Protein AF-A0A2M7KGI1-F1 (afdb_monomer_lite)

Secondary structure (DSSP, 8-state):
----THHHHHHHHHHHHHHHHHHHHHHHHHHHHHHHHHHHHHTTHHHHHHHHTHHHHHHHT--GGGHHHHHHHHHH-HHHHHHHHHHHTTTTTTTTHHHHHHHHHHHHHHHHHHTTTT-PPS----PPP--

pLDDT: mean 71.95, std 11.08, range [38.56, 90.94]

Structure (mmCIF, N/CA/C/O backbone):
data_AF-A0A2M7KGI1-F1
#
_entry.id   AF-A0A2M7KGI1-F1
#
loop_
_atom_site.group_PDB
_atom_site.id
_atom_site.type_symbol
_atom_site.label_atom_id
_atom_site.label_alt_id
_atom_site.label_comp_id
_atom_site.label_asym_id
_atom_site.label_entity_id
_atom_site.label_seq_id
_atom_site.pdbx_PDB_ins_code
_atom_site.Cartn_x
_atom_site.Cartn_y
_atom_site.Cartn_z
_atom_site.occupancy
_atom_site.B_iso_or_equiv
_atom_site.auth_seq_id
_atom_site.auth_comp_id
_atom_site.auth_asym_id
_atom_site.auth_atom_id
_atom_site.pdbx_PDB_model_num
ATOM 1 N N . MET A 1 1 ? 41.626 -23.764 -24.122 1.00 51.03 1 MET A N 1
ATOM 2 C CA . MET A 1 1 ? 40.205 -23.399 -24.315 1.00 51.03 1 MET A CA 1
ATOM 3 C C . MET A 1 1 ? 40.106 -21.880 -24.395 1.00 51.03 1 MET A C 1
ATOM 5 O O . MET A 1 1 ? 40.007 -21.223 -23.370 1.00 51.03 1 MET A O 1
ATOM 9 N N . THR A 1 2 ? 40.248 -21.308 -25.590 1.00 57.44 2 THR A N 1
ATOM 10 C CA . THR A 1 2 ? 40.191 -19.856 -25.827 1.00 57.44 2 THR A CA 1
ATOM 11 C C . THR A 1 2 ? 38.792 -19.496 -26.317 1.00 57.44 2 THR A C 1
ATOM 13 O O . THR A 1 2 ? 38.380 -19.898 -27.401 1.00 57.44 2 THR A O 1
ATOM 16 N N . ILE A 1 3 ? 38.024 -18.793 -25.487 1.00 60.06 3 ILE A N 1
ATOM 17 C CA . ILE A 1 3 ? 36.665 -18.357 -25.826 1.00 60.06 3 ILE A CA 1
ATOM 18 C C . ILE A 1 3 ? 36.783 -17.217 -26.855 1.00 60.06 3 ILE A C 1
ATOM 20 O O . ILE A 1 3 ? 37.384 -16.188 -26.542 1.00 60.06 3 ILE A O 1
ATOM 24 N N . PRO A 1 4 ? 36.256 -17.358 -28.085 1.00 59.88 4 PRO A N 1
ATOM 25 C CA . PRO A 1 4 ? 36.359 -16.310 -29.094 1.00 59.88 4 PRO A CA 1
ATOM 26 C C . PRO A 1 4 ? 35.443 -15.129 -28.733 1.00 59.88 4 PRO A C 1
ATOM 28 O O . PRO A 1 4 ? 34.226 -15.273 -28.651 1.00 59.88 4 PRO A O 1
ATOM 31 N N . ALA A 1 5 ? 36.015 -13.929 -28.587 1.00 62.16 5 ALA A N 1
ATOM 32 C CA . ALA A 1 5 ? 35.338 -12.689 -28.170 1.00 62.16 5 ALA A CA 1
ATOM 33 C C . ALA A 1 5 ? 34.173 -12.216 -29.078 1.00 62.16 5 ALA A C 1
ATOM 35 O O . ALA A 1 5 ? 33.478 -11.250 -28.761 1.00 62.16 5 ALA A O 1
ATOM 36 N N . ARG A 1 6 ? 33.929 -12.890 -30.210 1.00 59.50 6 ARG A N 1
ATOM 37 C CA . ARG A 1 6 ? 32.883 -12.541 -31.184 1.00 59.50 6 ARG A CA 1
ATOM 38 C C . ARG A 1 6 ? 31.476 -12.979 -30.747 1.00 59.50 6 ARG A C 1
ATOM 40 O O . ARG A 1 6 ? 30.509 -12.337 -31.150 1.00 59.50 6 ARG A O 1
ATOM 47 N N . SER A 1 7 ? 31.345 -14.008 -29.901 1.00 58.62 7 SER A N 1
ATOM 48 C CA . SER A 1 7 ? 30.040 -14.503 -29.416 1.00 58.62 7 SER A CA 1
ATOM 49 C C . SER A 1 7 ? 29.419 -13.630 -28.313 1.00 58.62 7 SER A C 1
ATOM 51 O O . SER A 1 7 ? 28.197 -13.543 -28.214 1.00 58.62 7 SER A O 1
ATOM 53 N N . LEU A 1 8 ? 30.240 -12.906 -27.543 1.00 63.50 8 LEU A N 1
ATOM 54 C CA . LEU A 1 8 ? 29.801 -12.020 -26.453 1.00 63.50 8 LEU A CA 1
ATOM 55 C C . LEU A 1 8 ? 28.932 -10.852 -26.935 1.00 63.50 8 LEU A C 1
ATOM 57 O O . LEU A 1 8 ? 27.960 -10.485 -26.280 1.00 63.50 8 LEU A O 1
ATOM 61 N N . ARG A 1 9 ? 29.250 -10.276 -28.099 1.00 62.38 9 ARG A N 1
ATOM 62 C CA . ARG A 1 9 ? 28.503 -9.129 -28.640 1.00 62.38 9 ARG A CA 1
ATOM 63 C C . ARG A 1 9 ? 27.105 -9.511 -29.129 1.00 62.38 9 ARG A C 1
ATOM 65 O O . ARG A 1 9 ? 26.173 -8.736 -28.964 1.00 62.38 9 ARG A O 1
ATOM 72 N N . ILE A 1 10 ? 26.956 -10.709 -29.691 1.00 65.56 10 ILE A N 1
ATOM 73 C CA . ILE A 1 10 ? 25.667 -11.223 -30.181 1.00 65.56 10 ILE A CA 1
ATOM 74 C C . ILE A 1 10 ? 24.800 -11.677 -28.994 1.00 65.56 10 ILE A C 1
ATOM 76 O O . ILE A 1 10 ? 23.597 -11.411 -28.971 1.00 65.56 10 ILE A O 1
ATOM 80 N N . GLY A 1 11 ? 25.425 -12.265 -27.966 1.00 69.75 11 GLY A N 1
ATOM 81 C CA . GLY A 1 11 ? 24.780 -12.573 -26.687 1.00 69.75 11 GLY A CA 1
ATOM 82 C C . GLY A 1 11 ? 24.255 -11.323 -25.974 1.00 69.75 11 GLY A C 1
ATOM 83 O O . GLY A 1 11 ? 23.098 -11.278 -25.584 1.00 69.75 11 GLY A O 1
ATOM 84 N N . ALA A 1 12 ? 25.050 -10.255 -25.878 1.00 73.81 12 ALA A N 1
ATOM 85 C CA . ALA A 1 12 ? 24.606 -9.029 -25.211 1.00 73.81 12 ALA A CA 1
ATOM 86 C C . ALA A 1 12 ? 23.386 -8.388 -25.902 1.00 73.81 12 ALA A C 1
ATOM 88 O O . ALA A 1 12 ? 22.436 -7.984 -25.238 1.00 73.81 12 ALA A O 1
ATOM 89 N N . VAL A 1 13 ? 23.375 -8.333 -27.239 1.00 74.00 13 VAL A N 1
ATOM 90 C CA . VAL A 1 13 ? 22.261 -7.740 -28.003 1.00 74.00 13 VAL A CA 1
ATOM 91 C C . VAL A 1 13 ? 20.990 -8.593 -27.927 1.00 74.00 13 VAL A C 1
ATOM 93 O O . VAL A 1 13 ? 19.893 -8.037 -27.862 1.00 74.00 13 VAL A O 1
ATOM 96 N N . SER A 1 14 ? 21.115 -9.924 -27.906 1.00 73.00 14 SER A N 1
ATOM 97 C CA . SER A 1 14 ? 19.964 -10.822 -27.728 1.00 73.00 14 SER A CA 1
ATOM 98 C C . SER A 1 14 ? 19.380 -10.716 -26.318 1.00 73.00 14 SER A C 1
ATOM 100 O O . SER A 1 14 ? 18.174 -10.528 -26.196 1.00 73.00 14 SER A O 1
ATOM 102 N N . LEU A 1 15 ? 20.221 -10.669 -25.279 1.00 78.56 15 LEU A N 1
ATOM 103 C CA . LEU A 1 15 ? 19.790 -10.461 -23.891 1.00 78.56 15 LEU A CA 1
ATOM 104 C C . LEU A 1 15 ? 19.102 -9.105 -23.681 1.00 78.56 15 LEU A C 1
ATOM 106 O O . LEU A 1 15 ? 18.086 -9.035 -22.991 1.00 78.56 15 LEU A O 1
ATOM 110 N N . LEU A 1 16 ? 19.612 -8.026 -24.287 1.00 79.25 16 LEU A N 1
ATOM 111 C CA . LEU A 1 16 ? 18.961 -6.711 -24.225 1.00 79.25 16 LEU A CA 1
ATOM 112 C C . LEU A 1 16 ? 17.604 -6.715 -24.934 1.00 79.25 16 LEU A C 1
ATOM 114 O O . LEU A 1 16 ? 16.649 -6.122 -24.433 1.00 79.25 16 LEU A O 1
ATOM 118 N N . ARG A 1 17 ? 17.502 -7.379 -26.091 1.00 81.19 17 ARG A N 1
ATOM 119 C CA . ARG A 1 17 ? 16.243 -7.480 -26.840 1.00 81.19 17 ARG A CA 1
ATOM 120 C C . ARG A 1 17 ? 15.210 -8.316 -26.084 1.00 81.19 17 ARG A C 1
ATOM 122 O O . ARG A 1 17 ? 14.054 -7.912 -26.022 1.00 81.19 17 ARG A O 1
ATOM 129 N N . GLU A 1 18 ? 15.630 -9.418 -25.478 1.00 82.94 18 GLU A N 1
ATOM 130 C CA . GLU A 1 18 ? 14.776 -10.323 -24.704 1.00 82.94 18 GLU A CA 1
ATOM 131 C C . GLU A 1 18 ? 14.308 -9.668 -23.395 1.00 82.94 18 GLU A C 1
ATOM 133 O O . GLU A 1 18 ? 13.113 -9.651 -23.092 1.00 82.94 18 GLU A O 1
ATOM 138 N N . SER A 1 19 ? 15.220 -8.984 -22.694 1.00 85.38 19 SER A N 1
ATOM 139 C CA . SER A 1 19 ? 14.897 -8.168 -21.515 1.00 85.38 19 SER A CA 1
ATOM 140 C C . SER A 1 19 ? 13.951 -7.016 -21.861 1.00 85.38 19 SER A C 1
ATOM 142 O O . SER A 1 19 ? 13.008 -6.746 -21.121 1.00 85.38 19 SER A O 1
ATOM 144 N N . GLY A 1 20 ? 14.163 -6.354 -23.003 1.00 89.25 20 GLY A N 1
ATOM 145 C CA . GLY A 1 20 ? 13.283 -5.295 -23.497 1.00 89.25 20 GLY A CA 1
ATOM 146 C C . GLY A 1 20 ? 11.877 -5.800 -23.833 1.00 89.25 20 GLY A C 1
ATOM 147 O O . GLY A 1 20 ? 10.894 -5.109 -23.570 1.00 89.25 20 GLY A O 1
ATOM 148 N N . GLN A 1 21 ? 11.760 -7.023 -24.353 1.00 87.94 21 GLN A N 1
ATOM 149 C CA . GLN A 1 21 ? 10.476 -7.660 -24.662 1.00 87.94 21 GLN A CA 1
ATOM 150 C C . GLN A 1 21 ? 9.702 -8.046 -23.394 1.00 87.94 21 GLN A C 1
ATOM 152 O O . GLN A 1 21 ? 8.495 -7.801 -23.309 1.00 87.94 21 GLN A O 1
ATOM 157 N N . LEU A 1 22 ? 10.397 -8.585 -22.388 1.00 87.81 22 LEU A N 1
ATOM 158 C CA . LEU A 1 22 ? 9.848 -8.828 -21.050 1.00 87.81 22 LEU A CA 1
ATOM 159 C C . LEU A 1 22 ? 9.403 -7.522 -20.392 1.00 87.81 22 LEU A C 1
ATOM 161 O O . LEU A 1 22 ? 8.255 -7.418 -19.962 1.00 87.81 22 LEU A O 1
ATOM 165 N N . PHE A 1 23 ? 10.263 -6.502 -20.392 1.00 89.31 23 PHE A N 1
ATOM 166 C CA . PHE A 1 23 ? 9.931 -5.179 -19.872 1.00 89.31 23 PHE A CA 1
ATOM 167 C C . PHE A 1 23 ? 8.677 -4.611 -20.538 1.00 89.31 23 PHE A C 1
ATOM 169 O O . PHE A 1 23 ? 7.774 -4.160 -19.841 1.00 89.31 23 PHE A O 1
ATOM 176 N N . TRP A 1 24 ? 8.572 -4.687 -21.866 1.00 90.94 24 TRP A N 1
ATOM 177 C CA . TRP A 1 24 ? 7.403 -4.187 -22.590 1.00 90.94 24 TRP A CA 1
ATOM 178 C C . TRP A 1 24 ? 6.129 -4.978 -22.277 1.00 90.94 24 TRP A C 1
ATOM 180 O O . TRP A 1 24 ? 5.053 -4.397 -22.139 1.00 90.94 24 TRP A O 1
ATOM 190 N N . THR A 1 25 ? 6.250 -6.295 -22.108 1.00 89.31 25 THR A N 1
ATOM 191 C CA . THR A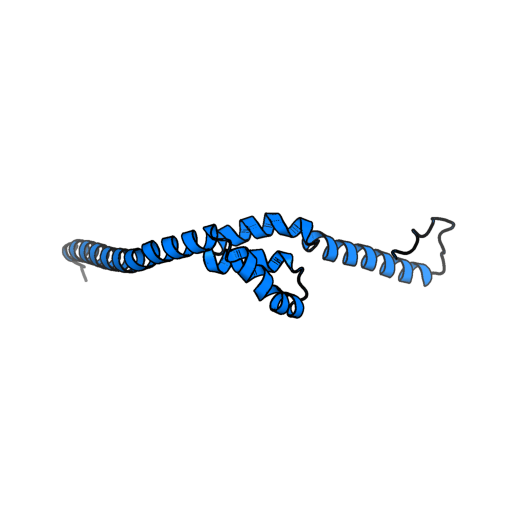 1 25 ? 5.132 -7.170 -21.731 1.00 89.31 25 THR A CA 1
ATOM 192 C C . THR A 1 25 ? 4.616 -6.826 -20.337 1.00 89.31 25 THR A C 1
ATOM 194 O O . THR A 1 25 ? 3.416 -6.616 -20.157 1.00 89.31 25 THR A O 1
ATOM 197 N N . LEU A 1 26 ? 5.518 -6.693 -19.361 1.00 88.44 26 LEU A N 1
ATOM 198 C CA . LEU A 1 26 ? 5.170 -6.302 -17.997 1.00 88.44 26 LEU A CA 1
ATOM 199 C C . LEU A 1 26 ? 4.627 -4.872 -17.951 1.00 88.44 26 LEU A C 1
ATOM 201 O O . LEU A 1 26 ? 3.601 -4.637 -17.321 1.00 88.44 26 LEU A O 1
ATOM 205 N N . ALA A 1 27 ? 5.261 -3.926 -18.649 1.00 88.56 27 ALA A N 1
ATOM 206 C CA . ALA A 1 27 ? 4.826 -2.533 -18.713 1.00 88.56 27 ALA A CA 1
ATOM 207 C C . ALA A 1 27 ? 3.411 -2.413 -19.290 1.00 88.56 27 ALA A C 1
ATOM 209 O O . ALA A 1 27 ? 2.594 -1.665 -18.757 1.00 88.56 27 ALA A O 1
ATOM 210 N N . LYS A 1 28 ? 3.075 -3.199 -20.319 1.00 90.25 28 LYS A N 1
ATOM 211 C CA . LYS A 1 28 ? 1.729 -3.217 -20.907 1.00 90.25 28 LYS A CA 1
ATOM 212 C C . LYS A 1 28 ? 0.651 -3.710 -19.937 1.00 90.25 28 LYS A C 1
ATOM 214 O O . LYS A 1 28 ? -0.509 -3.374 -20.132 1.00 90.25 28 LYS A O 1
ATOM 219 N N . ILE A 1 29 ? 1.014 -4.465 -18.901 1.00 89.06 29 ILE A N 1
ATOM 220 C CA . ILE A 1 29 ? 0.102 -4.889 -17.828 1.00 89.06 29 ILE A CA 1
ATOM 221 C C . ILE A 1 29 ? 0.110 -3.858 -16.688 1.00 89.06 29 ILE A C 1
ATOM 223 O O . ILE A 1 29 ? -0.947 -3.430 -16.231 1.00 89.06 29 ILE A O 1
ATOM 227 N N . LEU A 1 30 ? 1.294 -3.401 -16.271 1.00 87.38 30 LEU A N 1
ATOM 228 C CA . LEU A 1 30 ? 1.497 -2.444 -15.178 1.00 87.38 30 LEU A CA 1
ATOM 229 C C . LEU A 1 30 ? 0.891 -1.067 -15.455 1.00 87.38 30 LEU A C 1
ATOM 231 O O . LEU A 1 30 ? 0.309 -0.471 -14.555 1.00 87.38 30 LEU A O 1
ATOM 235 N N . VAL A 1 31 ? 1.009 -0.544 -16.676 1.00 90.12 31 VAL A N 1
ATOM 236 C CA . VAL A 1 31 ? 0.480 0.778 -17.044 1.00 90.12 31 VAL A CA 1
ATOM 237 C C . VAL A 1 31 ? -1.049 0.839 -16.914 1.00 90.12 31 VAL A C 1
ATOM 239 O O . VAL A 1 31 ? -1.527 1.682 -16.155 1.00 90.12 31 VAL A O 1
ATOM 242 N N . PRO A 1 32 ? -1.846 -0.035 -17.561 1.00 84.75 32 PRO A N 1
ATOM 243 C CA . PRO A 1 32 ? -3.294 -0.008 -17.384 1.00 84.75 32 PRO A CA 1
ATOM 244 C C . PRO A 1 32 ? -3.707 -0.412 -15.967 1.00 84.75 32 PRO A C 1
ATOM 246 O O . PRO A 1 32 ? -4.610 0.213 -15.420 1.00 84.75 32 PRO A O 1
ATOM 249 N N . LEU A 1 33 ? -3.030 -1.380 -15.335 1.00 84.00 33 LEU A N 1
ATOM 250 C CA . LEU A 1 33 ? -3.330 -1.767 -13.953 1.00 84.00 33 LEU A CA 1
ATOM 251 C C . LEU A 1 33 ? -3.126 -0.591 -12.990 1.00 84.00 33 LEU A C 1
ATOM 253 O O . LEU A 1 33 ? -4.025 -0.262 -12.226 1.00 84.00 33 LEU A O 1
ATOM 257 N N . SER A 1 34 ? -1.980 0.089 -13.058 1.00 81.88 34 SER A N 1
ATOM 258 C CA . SER A 1 34 ? -1.693 1.254 -12.212 1.00 81.88 34 SER A CA 1
ATOM 259 C C . SER A 1 34 ? -2.639 2.423 -12.480 1.00 81.88 34 SER A C 1
ATOM 261 O O . SER A 1 34 ? -2.995 3.132 -11.541 1.00 81.88 34 SER A O 1
ATOM 263 N N . LEU A 1 35 ? -3.099 2.609 -13.722 1.00 85.25 35 LEU A N 1
ATOM 264 C CA . LEU A 1 35 ? -4.108 3.613 -14.054 1.00 85.25 35 LEU A CA 1
ATOM 265 C C . LEU A 1 35 ? -5.465 3.275 -13.423 1.00 85.25 35 LEU A C 1
ATOM 267 O O . LEU A 1 35 ? -6.052 4.134 -12.769 1.00 85.25 35 LEU A O 1
ATOM 271 N N . VAL A 1 36 ? -5.932 2.029 -13.562 1.00 82.56 36 VAL A N 1
ATOM 272 C CA . VAL A 1 36 ? -7.180 1.540 -12.943 1.00 82.56 36 VAL A CA 1
ATOM 273 C C . VAL A 1 36 ? -7.118 1.682 -11.430 1.00 82.56 36 VAL A C 1
ATOM 275 O O . VAL A 1 36 ? -8.055 2.175 -10.810 1.00 82.56 36 VAL A O 1
ATOM 278 N N . VAL A 1 37 ? -5.998 1.292 -10.834 1.00 73.06 37 VAL A N 1
ATOM 279 C CA . VAL A 1 37 ? -5.813 1.343 -9.389 1.00 73.06 37 VAL A CA 1
ATOM 280 C C . VAL A 1 37 ? -5.726 2.786 -8.881 1.00 73.06 37 VAL A C 1
ATOM 282 O O . VAL A 1 37 ? -6.313 3.106 -7.849 1.00 73.06 37 VAL A O 1
ATOM 285 N N . ARG A 1 38 ? -5.084 3.693 -9.627 1.00 77.75 38 ARG A N 1
ATOM 286 C CA . ARG A 1 38 ? -5.096 5.134 -9.328 1.00 77.75 38 ARG A CA 1
ATOM 287 C C . ARG A 1 38 ? -6.490 5.744 -9.445 1.00 77.75 38 ARG A C 1
ATOM 289 O O . ARG A 1 38 ? -6.859 6.542 -8.590 1.00 77.75 38 ARG A O 1
ATOM 296 N N . LEU A 1 39 ? -7.264 5.355 -10.457 1.00 80.25 39 LEU A N 1
ATOM 297 C CA . LEU A 1 39 ? -8.663 5.762 -10.606 1.00 80.25 39 LEU A CA 1
ATOM 298 C C . LEU A 1 39 ? -9.500 5.274 -9.418 1.00 80.25 39 LEU A C 1
ATOM 300 O O . LEU A 1 39 ? -10.200 6.068 -8.799 1.00 80.25 39 LEU A O 1
ATOM 304 N N . LEU A 1 40 ? -9.367 4.001 -9.034 1.00 70.38 40 LEU A N 1
ATOM 305 C CA . LEU A 1 40 ? -10.037 3.440 -7.856 1.00 70.38 40 LEU A CA 1
ATOM 306 C C . LEU A 1 40 ? -9.637 4.153 -6.559 1.00 70.38 40 LEU A C 1
ATOM 308 O O . LEU A 1 40 ? -10.487 4.402 -5.704 1.00 70.38 40 LEU A O 1
ATOM 312 N N . ALA A 1 41 ? -8.361 4.520 -6.428 1.00 66.50 41 ALA A N 1
ATOM 313 C CA . ALA A 1 41 ? -7.869 5.271 -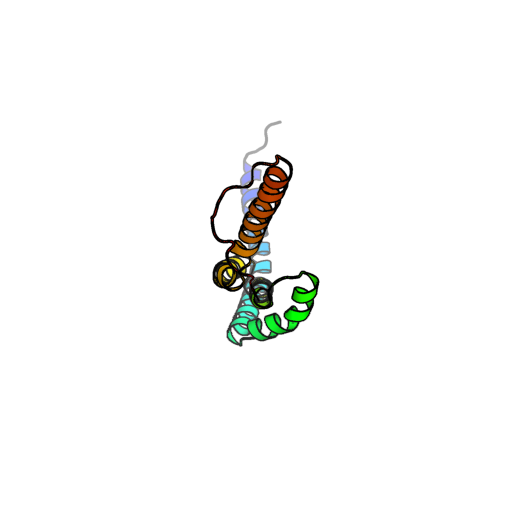5.282 1.00 66.50 41 ALA A CA 1
ATOM 314 C C . ALA A 1 41 ? -8.475 6.683 -5.211 1.00 66.50 41 ALA A C 1
ATOM 316 O O . ALA A 1 41 ? -8.871 7.121 -4.132 1.00 66.50 41 ALA A O 1
ATOM 317 N N . GLN A 1 42 ? -8.603 7.376 -6.349 1.00 68.44 42 GLN A N 1
ATOM 318 C CA . GLN A 1 42 ? -9.235 8.700 -6.426 1.00 68.44 42 GLN A CA 1
ATOM 319 C C . GLN A 1 42 ? -10.748 8.663 -6.175 1.00 68.44 42 GLN A C 1
ATOM 321 O O . GLN A 1 42 ? -11.301 9.637 -5.674 1.00 68.44 42 GLN A O 1
ATOM 326 N N . LEU A 1 43 ? -11.407 7.540 -6.469 1.00 71.75 43 LEU A N 1
ATOM 327 C CA . LEU A 1 43 ? -12.838 7.331 -6.228 1.00 71.75 43 LEU A CA 1
ATOM 328 C C . LEU A 1 43 ? -13.182 7.048 -4.751 1.00 71.75 43 LEU A C 1
ATOM 330 O O . LEU A 1 43 ? -14.342 6.806 -4.435 1.00 71.75 43 LEU A O 1
ATOM 334 N N . GLY A 1 44 ? -12.204 7.060 -3.836 1.00 68.06 44 GLY A N 1
ATOM 335 C CA . GLY A 1 44 ? -12.452 6.866 -2.401 1.00 68.06 44 GLY A CA 1
ATOM 336 C C . GLY A 1 44 ? -12.735 5.415 -1.996 1.00 68.06 44 GLY A C 1
ATOM 337 O O . GLY A 1 44 ? -13.040 5.148 -0.835 1.00 68.06 44 GLY A O 1
ATOM 338 N N . VAL A 1 45 ? -12.556 4.452 -2.910 1.00 65.62 45 VAL A N 1
ATOM 339 C CA . VAL A 1 45 ? -12.737 3.011 -2.640 1.00 65.62 45 VAL A CA 1
ATOM 340 C C . VAL A 1 45 ? -11.816 2.527 -1.512 1.00 65.62 45 VAL A C 1
ATOM 342 O O . VAL A 1 45 ? -12.149 1.592 -0.793 1.00 65.62 45 VAL A O 1
ATOM 345 N N . VAL A 1 46 ? -10.691 3.212 -1.288 1.00 65.81 46 VAL A N 1
ATOM 346 C CA . VAL A 1 46 ? -9.757 2.953 -0.179 1.00 65.81 46 VAL A CA 1
ATOM 347 C C . VAL A 1 46 ? -10.432 3.110 1.191 1.00 65.81 46 VAL A C 1
ATOM 349 O O . VAL A 1 46 ? -10.131 2.347 2.105 1.00 65.81 46 VAL A O 1
ATOM 352 N N . GLN A 1 47 ? -11.360 4.058 1.336 1.00 65.88 47 GLN A N 1
ATOM 353 C CA . GLN A 1 47 ? -12.090 4.281 2.589 1.00 65.88 47 GLN A CA 1
ATOM 354 C C . GLN A 1 47 ? -13.110 3.161 2.823 1.00 65.88 47 GLN A C 1
ATOM 356 O O . GLN A 1 47 ? -13.125 2.558 3.891 1.00 65.88 47 GLN A O 1
ATOM 361 N N . TRP A 1 48 ? -13.859 2.799 1.778 1.00 66.81 48 TRP A N 1
ATOM 362 C CA . TRP A 1 48 ? -14.831 1.701 1.812 1.00 66.81 48 TRP A CA 1
ATOM 363 C C . TRP A 1 48 ? -14.166 0.352 2.097 1.00 66.81 48 TRP A C 1
ATOM 365 O O . TRP A 1 48 ? -14.677 -0.455 2.871 1.00 66.81 48 TRP A O 1
ATOM 375 N N . LEU A 1 49 ? -12.991 0.108 1.508 1.00 65.94 49 LEU A N 1
ATOM 376 C CA . LEU A 1 49 ? -12.229 -1.111 1.758 1.00 65.94 49 LEU A CA 1
ATOM 377 C C . LEU A 1 49 ? -11.606 -1.116 3.162 1.00 65.94 49 LEU A C 1
ATOM 379 O O . LEU A 1 49 ? -11.516 -2.172 3.778 1.00 65.94 49 LEU A O 1
ATOM 383 N N . GLY A 1 50 ? -11.220 0.050 3.692 1.00 65.69 50 GLY A N 1
ATOM 384 C CA . GLY A 1 50 ? -10.764 0.196 5.075 1.00 65.69 50 GLY A CA 1
ATOM 385 C C . GLY A 1 50 ? -11.851 -0.150 6.096 1.00 65.69 50 GLY A C 1
ATOM 386 O O . GLY A 1 50 ? -11.565 -0.849 7.066 1.00 65.69 50 GLY A O 1
ATOM 387 N N . GLU A 1 51 ? -13.097 0.259 5.843 1.00 66.56 51 GLU A N 1
ATOM 388 C CA . GLU A 1 51 ? -14.262 -0.103 6.665 1.00 66.56 51 GLU A CA 1
ATOM 389 C C . GLU A 1 51 ? -14.618 -1.592 6.540 1.00 66.56 51 GLU A C 1
ATOM 391 O O . GLU A 1 51 ? -14.836 -2.262 7.551 1.00 66.56 51 GLU A O 1
ATOM 396 N N . ALA A 1 52 ? -14.581 -2.151 5.324 1.00 68.00 52 ALA A N 1
ATOM 397 C CA . ALA A 1 52 ? -14.798 -3.583 5.086 1.00 68.00 52 ALA A CA 1
ATOM 398 C C . ALA A 1 52 ? -13.701 -4.475 5.702 1.00 68.00 52 ALA A C 1
ATOM 400 O O . ALA A 1 52 ? -13.957 -5.628 6.051 1.00 68.00 52 ALA A O 1
ATOM 401 N N . LEU A 1 53 ? -12.484 -3.946 5.870 1.00 62.84 53 LEU A N 1
ATOM 402 C CA . LEU A 1 53 ? -11.379 -4.590 6.590 1.00 62.84 53 LEU A CA 1
ATOM 403 C C . LEU A 1 53 ? -11.455 -4.392 8.116 1.00 62.84 53 LEU A C 1
ATOM 405 O O . LEU A 1 53 ? -10.703 -5.039 8.848 1.00 62.84 53 LEU A O 1
ATOM 409 N N . GLY A 1 54 ? -12.380 -3.567 8.613 1.00 64.50 54 GLY A N 1
ATOM 410 C CA . GLY A 1 54 ? -12.677 -3.385 10.037 1.00 64.50 54 GLY A CA 1
ATOM 411 C C . GLY A 1 54 ? -12.886 -4.689 10.831 1.00 64.50 54 GLY A C 1
ATOM 412 O O . GLY A 1 54 ? -12.236 -4.855 11.865 1.00 64.50 54 GLY A O 1
ATOM 413 N N . PRO A 1 55 ? -13.705 -5.663 10.380 1.00 65.81 55 PRO A N 1
ATOM 414 C CA . PRO A 1 55 ? -13.857 -6.944 11.079 1.00 65.81 55 PRO A CA 1
ATOM 415 C C . PRO A 1 55 ? -12.572 -7.785 11.094 1.00 65.81 55 PRO A C 1
ATOM 417 O O . PRO A 1 55 ? -12.299 -8.458 12.085 1.00 65.81 55 PRO A O 1
ATOM 420 N N . VAL A 1 56 ? -11.745 -7.716 10.042 1.00 63.38 56 VAL A N 1
ATOM 421 C CA . VAL A 1 56 ? -10.434 -8.393 10.009 1.00 63.38 56 VAL A CA 1
ATOM 422 C C . VAL A 1 56 ? -9.493 -7.771 11.044 1.00 63.38 56 VAL A C 1
ATOM 424 O O . VAL A 1 56 ? -8.823 -8.495 11.776 1.00 63.38 56 VAL A O 1
ATOM 427 N N . MET A 1 57 ? -9.498 -6.442 11.177 1.00 64.12 57 MET A N 1
ATOM 428 C CA . MET A 1 57 ? -8.740 -5.709 12.204 1.00 64.12 57 MET A CA 1
ATOM 429 C C . MET A 1 57 ? -9.180 -6.055 13.633 1.00 64.12 57 MET A C 1
ATOM 431 O O . MET A 1 57 ? -8.332 -6.139 14.523 1.00 64.12 57 MET A O 1
ATOM 435 N N . GLY A 1 58 ? -10.470 -6.336 13.840 1.00 61.09 58 GLY A N 1
ATOM 436 C CA . GLY A 1 58 ? -11.004 -6.801 15.123 1.00 61.09 58 GLY A CA 1
ATOM 437 C C . GLY A 1 58 ? -10.424 -8.145 15.579 1.00 61.09 58 GLY A C 1
ATOM 438 O O . GLY A 1 58 ? -10.187 -8.330 16.769 1.00 61.09 58 GLY A O 1
ATOM 439 N N . VAL A 1 59 ? -10.115 -9.054 14.647 1.00 59.22 59 VAL A N 1
ATOM 440 C CA . VAL A 1 59 ? -9.491 -10.357 14.960 1.00 59.22 59 VAL A CA 1
ATOM 441 C C . VAL A 1 59 ? -8.011 -10.207 15.322 1.00 59.22 59 VAL A C 1
ATOM 443 O O . VAL A 1 59 ? -7.503 -10.948 16.159 1.00 59.22 59 VAL A O 1
ATOM 446 N N . VAL A 1 60 ? -7.315 -9.240 14.718 1.00 63.31 60 VAL A N 1
ATOM 447 C CA . VAL A 1 60 ? -5.889 -8.986 14.992 1.00 63.31 60 VAL A CA 1
ATOM 448 C C . VAL A 1 60 ? -5.700 -8.076 16.223 1.00 63.31 60 VAL A C 1
ATOM 450 O O . VAL A 1 60 ? -4.596 -7.977 16.750 1.00 63.31 60 VAL A O 1
ATOM 453 N N . GLY A 1 61 ? -6.769 -7.444 16.726 1.00 58.06 61 GLY A N 1
ATOM 454 C CA . GLY A 1 61 ? -6.725 -6.553 17.892 1.00 58.06 61 GLY A CA 1
ATOM 455 C C . GLY A 1 61 ? -6.146 -5.167 17.589 1.00 58.06 61 GLY A C 1
ATOM 456 O O . GLY A 1 61 ? -5.651 -4.500 18.498 1.00 58.06 61 GLY A O 1
ATOM 457 N N . LEU A 1 62 ? -6.173 -4.735 16.320 1.00 64.38 62 LEU A N 1
ATOM 458 C CA . LEU A 1 62 ? -5.646 -3.436 15.893 1.00 64.38 62 LEU A CA 1
ATOM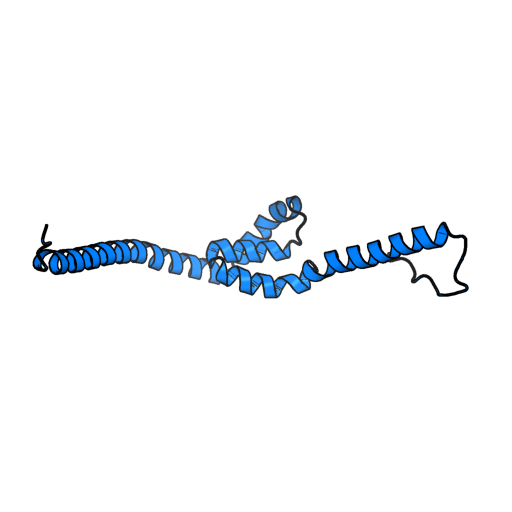 459 C C . LEU A 1 62 ? -6.758 -2.378 15.736 1.00 64.38 62 LEU A C 1
ATOM 461 O O . LEU A 1 62 ? -7.868 -2.707 15.314 1.00 64.38 62 LEU A O 1
ATOM 465 N N . PRO A 1 63 ? -6.466 -1.091 16.018 1.00 64.62 63 PRO A N 1
ATOM 466 C CA . PRO A 1 63 ? -7.387 0.027 15.813 1.00 64.62 63 PRO A CA 1
ATOM 467 C C . PRO A 1 63 ? -7.912 0.091 14.374 1.00 64.62 63 PRO A C 1
ATOM 469 O O . PRO A 1 63 ? -7.134 0.030 13.423 1.00 64.62 63 PRO A O 1
ATOM 472 N N . GLY A 1 64 ? -9.224 0.289 14.201 1.00 65.12 64 GLY A N 1
ATOM 473 C CA . GLY A 1 64 ? -9.889 0.267 12.886 1.00 65.12 64 GLY A CA 1
ATOM 474 C C . GLY A 1 64 ? -9.288 1.218 11.838 1.00 65.12 64 GLY A C 1
ATOM 475 O O . GLY A 1 64 ? -9.328 0.932 10.645 1.00 65.12 64 GLY A O 1
ATOM 476 N N . VAL A 1 65 ? -8.619 2.293 12.272 1.00 68.88 65 VAL A N 1
ATOM 477 C CA . VAL A 1 65 ? -7.889 3.236 11.403 1.00 68.88 65 VAL A CA 1
ATOM 478 C C . VAL A 1 65 ? -6.756 2.576 10.599 1.00 68.88 65 VAL A C 1
A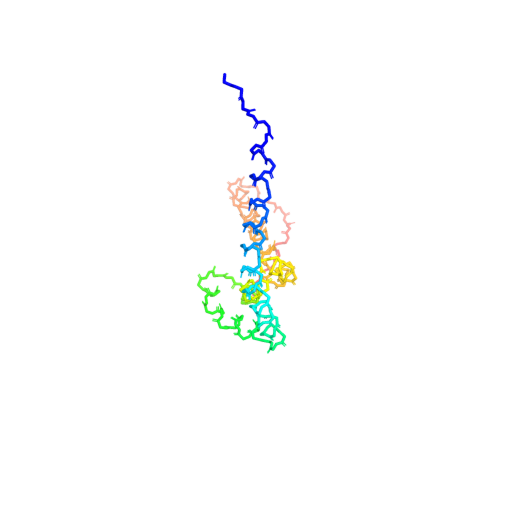TOM 480 O O . VAL A 1 65 ? -6.387 3.062 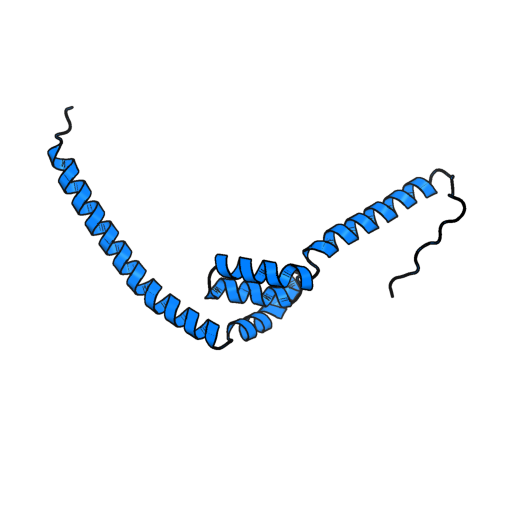9.531 1.00 68.88 65 VAL A O 1
ATOM 483 N N . THR A 1 66 ? -6.216 1.441 11.059 1.00 74.38 66 THR A N 1
ATOM 484 C CA . THR A 1 66 ? -5.173 0.677 10.353 1.00 74.38 66 THR A CA 1
ATOM 485 C C . THR A 1 66 ? -5.734 -0.089 9.143 1.00 74.38 66 THR A C 1
ATOM 487 O O . THR A 1 66 ? -4.972 -0.454 8.245 1.00 74.38 66 THR A O 1
ATOM 490 N N . GLY A 1 67 ? -7.059 -0.258 9.033 1.00 75.19 67 GLY A N 1
ATOM 491 C CA . GLY A 1 67 ? -7.714 -0.778 7.823 1.00 75.19 67 GLY A CA 1
ATOM 492 C C . GLY A 1 67 ? -7.421 0.075 6.584 1.00 75.19 67 GLY A C 1
ATOM 493 O O . GLY A 1 67 ? -7.197 -0.458 5.496 1.00 75.19 67 GLY A O 1
ATOM 494 N N . LEU A 1 68 ? -7.291 1.395 6.763 1.00 76.19 68 LEU A N 1
ATOM 495 C CA . LEU A 1 68 ? -6.932 2.333 5.697 1.00 76.19 68 LEU A CA 1
ATOM 496 C C . LEU A 1 68 ? -5.518 2.082 5.146 1.00 76.19 68 LEU A C 1
ATOM 498 O O . LEU A 1 68 ? -5.275 2.237 3.948 1.00 76.1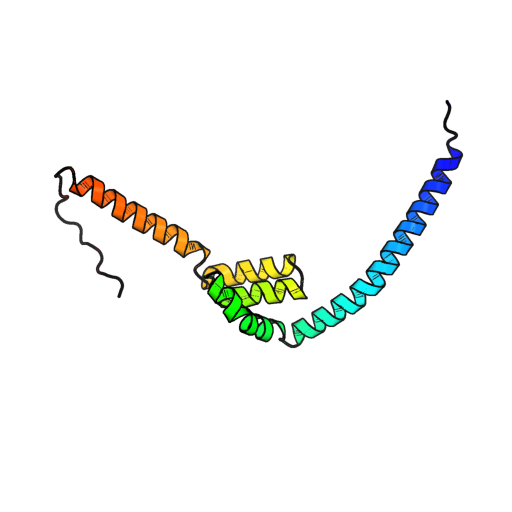9 68 LEU A O 1
ATOM 502 N N . VAL A 1 69 ? -4.584 1.661 6.004 1.00 82.19 69 VAL A N 1
ATOM 503 C CA . VAL A 1 69 ? -3.200 1.336 5.620 1.00 82.19 69 VAL A CA 1
ATOM 504 C C . VAL A 1 69 ? -3.180 0.116 4.705 1.00 82.19 69 VAL A C 1
ATOM 506 O O . VAL A 1 69 ? -2.528 0.140 3.663 1.00 82.19 69 VAL A O 1
ATOM 509 N N . TRP A 1 70 ? -3.934 -0.928 5.054 1.00 77.31 70 TRP A N 1
ATOM 510 C CA . TRP A 1 70 ? -4.046 -2.138 4.238 1.00 77.31 70 TRP A CA 1
ATOM 511 C C . TRP A 1 70 ? -4.772 -1.893 2.920 1.00 77.31 70 TRP A C 1
ATOM 513 O O . TRP A 1 70 ? -4.302 -2.348 1.879 1.00 77.31 70 TRP A O 1
ATOM 523 N N . ALA A 1 71 ? -5.852 -1.112 2.934 1.00 80.94 71 ALA A N 1
ATOM 524 C CA . ALA A 1 71 ? -6.504 -0.679 1.705 1.00 80.94 71 ALA A CA 1
ATOM 525 C C . ALA A 1 71 ? -5.516 0.085 0.805 1.00 80.94 71 ALA A C 1
ATOM 527 O O . ALA A 1 71 ? -5.353 -0.242 -0.369 1.00 80.94 71 ALA A O 1
ATOM 528 N N . THR A 1 72 ? -4.765 1.034 1.368 1.00 80.31 72 THR A N 1
ATOM 529 C CA . THR A 1 72 ? -3.735 1.777 0.627 1.00 80.31 72 THR A CA 1
ATOM 530 C C . THR A 1 72 ? -2.633 0.856 0.091 1.00 80.31 72 THR A C 1
ATOM 532 O O . THR A 1 72 ? -2.161 1.076 -1.020 1.00 80.31 72 THR A O 1
ATOM 535 N N . ALA A 1 73 ? -2.242 -0.191 0.824 1.00 81.94 73 ALA A N 1
ATOM 536 C CA . ALA A 1 73 ? -1.220 -1.151 0.398 1.00 81.94 73 ALA A CA 1
ATOM 537 C C . ALA A 1 73 ? -1.649 -1.979 -0.815 1.00 81.94 73 ALA A C 1
ATOM 539 O O . ALA A 1 73 ? -0.850 -2.183 -1.729 1.00 81.94 73 ALA A O 1
ATOM 540 N N . LEU A 1 74 ? -2.904 -2.430 -0.824 1.00 77.69 74 LEU A N 1
ATOM 541 C CA . LEU A 1 74 ? -3.469 -3.240 -1.903 1.00 77.69 74 LEU A CA 1
ATOM 542 C C . LEU A 1 74 ? -3.611 -2.448 -3.209 1.00 77.69 74 LEU A C 1
ATOM 544 O O . LEU A 1 74 ? -3.472 -3.021 -4.286 1.00 77.69 74 LEU A O 1
ATOM 548 N N . PHE A 1 75 ? -3.847 -1.137 -3.115 1.00 74.00 75 PHE A N 1
ATOM 549 C CA . PHE A 1 75 ? -3.999 -0.270 -4.281 1.00 74.00 75 PHE A CA 1
ATOM 550 C C . PHE A 1 75 ? -2.681 0.428 -4.663 1.00 74.00 75 PHE A C 1
ATOM 552 O O . PHE A 1 75 ? -2.124 0.225 -5.737 1.00 74.00 75 PHE A O 1
ATOM 559 N N . SER A 1 76 ? -2.113 1.234 -3.781 1.00 76.31 76 SER A N 1
ATOM 560 C CA . SER A 1 76 ? -0.957 2.081 -4.105 1.00 76.31 76 SER A CA 1
ATOM 561 C C . SER A 1 76 ? 0.398 1.400 -3.867 1.00 76.31 76 SER A C 1
ATOM 563 O O . SER A 1 76 ? 1.444 2.001 -4.118 1.00 76.31 76 SER A O 1
ATOM 565 N N . GLY A 1 77 ? 0.396 0.153 -3.391 1.00 81.56 77 GLY A N 1
ATOM 566 C CA . GLY A 1 77 ? 1.596 -0.588 -3.024 1.00 81.56 77 GLY A CA 1
ATOM 567 C C . GLY A 1 77 ? 2.105 -0.255 -1.620 1.00 81.56 77 GLY A C 1
ATOM 568 O O . GLY A 1 77 ? 1.684 0.701 -0.962 1.00 81.56 77 GLY A O 1
ATOM 569 N N . LEU A 1 78 ? 3.061 -1.060 -1.154 1.00 82.12 78 LEU A N 1
ATOM 570 C CA . LEU A 1 78 ? 3.526 -1.017 0.235 1.00 82.12 78 LEU A CA 1
ATOM 571 C C . LEU A 1 78 ? 4.211 0.310 0.607 1.00 82.12 78 LEU A C 1
ATOM 573 O O . LEU A 1 78 ? 4.105 0.758 1.744 1.00 82.12 78 LEU A O 1
ATOM 577 N N . TYR A 1 79 ? 4.875 0.969 -0.348 1.00 82.56 79 TYR A N 1
ATOM 578 C CA . TYR A 1 79 ? 5.550 2.248 -0.103 1.00 82.56 79 TYR A CA 1
ATOM 579 C C . TYR A 1 79 ? 4.560 3.362 0.267 1.00 82.56 79 TYR A C 1
ATOM 581 O O . TYR A 1 79 ? 4.764 4.082 1.241 1.00 82.56 79 TYR A O 1
ATOM 589 N N . ALA A 1 80 ? 3.445 3.466 -0.460 1.00 81.62 80 ALA A N 1
ATOM 590 C CA . ALA A 1 80 ? 2.391 4.427 -0.148 1.00 81.62 80 ALA A CA 1
ATOM 591 C C . ALA A 1 80 ? 1.688 4.090 1.176 1.00 81.62 80 ALA A C 1
ATOM 593 O O . ALA A 1 80 ? 1.399 4.982 1.973 1.00 81.62 80 ALA A O 1
ATOM 594 N N . ALA A 1 81 ? 1.467 2.801 1.446 1.00 84.56 81 ALA A N 1
ATOM 595 C CA . ALA A 1 81 ? 0.901 2.355 2.714 1.00 84.56 81 ALA A CA 1
ATOM 596 C C . ALA A 1 81 ? 1.772 2.730 3.914 1.00 84.56 81 ALA A C 1
ATOM 598 O O . ALA A 1 81 ? 1.236 3.113 4.944 1.00 84.56 81 ALA A O 1
ATOM 599 N N . MET A 1 82 ? 3.099 2.682 3.783 1.00 83.38 82 MET A N 1
ATOM 600 C CA . MET A 1 82 ? 4.017 3.118 4.839 1.00 83.38 82 MET A CA 1
ATOM 601 C C . MET A 1 82 ? 3.869 4.607 5.162 1.00 83.38 82 MET A C 1
ATOM 603 O O . MET A 1 82 ? 3.845 4.971 6.336 1.00 83.38 82 MET A O 1
ATOM 607 N N . VAL A 1 83 ? 3.691 5.463 4.152 1.00 84.94 83 VAL A N 1
ATOM 608 C CA . VAL A 1 83 ? 3.434 6.898 4.366 1.00 84.94 83 VAL A CA 1
ATOM 609 C C . VAL A 1 83 ? 2.129 7.107 5.138 1.00 84.94 83 VAL A C 1
ATOM 611 O O . VAL A 1 83 ? 2.101 7.844 6.122 1.00 84.94 83 VAL A O 1
ATOM 614 N N . VAL A 1 84 ? 1.060 6.411 4.739 1.00 84.00 84 VAL A N 1
ATOM 615 C CA . VAL A 1 84 ? -0.238 6.477 5.432 1.00 84.00 84 VAL A CA 1
ATOM 616 C C . VAL A 1 84 ? -0.154 5.881 6.839 1.00 84.00 84 VAL A C 1
ATOM 618 O O . VAL A 1 84 ? -0.731 6.432 7.769 1.00 84.00 84 VAL A O 1
ATOM 621 N N . PHE A 1 85 ? 0.601 4.799 7.030 1.00 83.62 85 PHE A N 1
ATOM 622 C CA . PHE A 1 85 ? 0.813 4.175 8.334 1.00 83.62 85 PHE A CA 1
ATOM 623 C C . PHE A 1 85 ? 1.477 5.136 9.310 1.00 83.62 85 PHE A C 1
ATOM 625 O O . PHE A 1 85 ? 0.974 5.312 10.412 1.00 83.62 85 PHE A O 1
ATOM 632 N N . VAL A 1 86 ? 2.559 5.804 8.905 1.00 82.62 86 VAL A N 1
ATOM 633 C CA . VAL A 1 86 ? 3.222 6.812 9.746 1.00 82.62 86 VAL A CA 1
ATOM 634 C C . VAL A 1 86 ? 2.269 7.964 10.072 1.00 82.62 86 VAL A C 1
ATOM 636 O O . VAL A 1 86 ? 2.300 8.486 11.183 1.00 82.62 86 VAL A O 1
ATOM 639 N N . ALA A 1 87 ? 1.382 8.317 9.140 1.00 83.12 87 ALA A N 1
ATOM 640 C CA . ALA A 1 87 ? 0.376 9.348 9.351 1.00 83.12 87 ALA A CA 1
ATOM 641 C C . ALA A 1 87 ? -0.771 8.932 10.288 1.00 83.12 87 ALA A C 1
ATOM 643 O O . ALA A 1 87 ? -1.402 9.830 10.830 1.00 83.12 87 ALA A O 1
ATOM 644 N N . VAL A 1 88 ? -1.045 7.630 10.463 1.00 80.50 88 VAL A N 1
ATOM 645 C CA . VAL A 1 88 ? -2.152 7.073 11.279 1.00 80.50 88 VAL A CA 1
ATOM 646 C C . VAL A 1 88 ? -1.687 6.441 12.605 1.00 80.50 88 VAL A C 1
ATOM 648 O O . VAL A 1 88 ? -2.460 6.330 13.560 1.00 80.50 88 VAL A O 1
ATOM 651 N N . ALA A 1 89 ? -0.430 6.002 12.689 1.00 74.50 89 ALA A N 1
ATOM 652 C CA . ALA A 1 89 ? 0.122 5.309 13.851 1.00 74.50 89 ALA A CA 1
ATOM 653 C C . ALA A 1 89 ? 0.059 6.125 15.162 1.00 74.50 89 ALA A C 1
ATOM 655 O O . ALA A 1 89 ? -0.259 5.527 16.196 1.00 74.50 89 ALA A O 1
ATOM 656 N N . PRO A 1 90 ? 0.299 7.454 15.166 1.00 71.12 90 PRO A N 1
ATOM 657 C CA . PRO A 1 90 ? 0.143 8.277 16.367 1.00 71.12 90 PRO A CA 1
ATOM 658 C C . PRO A 1 90 ? -1.297 8.326 16.894 1.00 71.12 90 PRO A C 1
ATOM 660 O O . PRO A 1 90 ? -1.516 8.227 18.099 1.00 71.12 90 PRO A O 1
ATOM 663 N N . GLN A 1 91 ? -2.283 8.430 16.003 1.00 65.56 91 GLN A N 1
ATOM 664 C CA . GLN A 1 91 ? -3.710 8.560 16.323 1.00 65.56 91 GLN A CA 1
ATOM 665 C C . GLN A 1 91 ? -4.300 7.233 16.804 1.00 65.56 91 GLN A C 1
ATOM 667 O O . GLN A 1 91 ? -5.228 7.213 17.605 1.00 65.56 91 GLN A O 1
ATOM 672 N N . ALA A 1 92 ? -3.733 6.118 16.342 1.00 65.12 92 ALA A N 1
ATOM 673 C CA . ALA A 1 92 ? -4.103 4.772 16.758 1.00 65.12 92 ALA A CA 1
ATOM 674 C C . ALA A 1 92 ? -3.559 4.398 18.156 1.00 65.12 92 ALA A C 1
ATOM 676 O O . ALA A 1 92 ? -3.862 3.323 18.671 1.00 65.12 92 ALA A O 1
ATOM 677 N N . GLY A 1 93 ? -2.687 5.220 18.757 1.00 64.62 93 GLY A N 1
ATOM 678 C CA . GLY A 1 93 ? -2.003 4.914 20.020 1.00 64.62 93 GLY A CA 1
ATOM 679 C C . GLY A 1 93 ? -1.083 3.682 19.965 1.00 64.62 93 GLY A C 1
ATOM 680 O O . GLY A 1 93 ? -0.504 3.309 20.981 1.00 64.62 93 GLY A O 1
ATOM 681 N N . LEU A 1 94 ? -0.907 3.063 18.794 1.00 64.44 94 LEU A N 1
ATOM 682 C CA . LEU A 1 94 ? -0.150 1.821 18.585 1.00 64.44 94 LEU A CA 1
ATOM 683 C C . LEU A 1 94 ? 1.325 1.940 18.983 1.00 64.44 94 LEU A C 1
ATOM 685 O O . LEU A 1 94 ? 1.957 0.951 19.337 1.00 64.44 94 LEU A O 1
ATOM 689 N N . ILE A 1 95 ? 1.868 3.156 18.936 1.00 65.50 95 ILE A N 1
ATOM 690 C CA . ILE A 1 95 ? 3.270 3.442 19.250 1.00 65.50 95 ILE A CA 1
ATOM 691 C C . ILE A 1 95 ? 3.518 3.795 20.717 1.00 65.50 95 ILE A C 1
ATOM 693 O O . ILE A 1 95 ? 4.653 3.684 21.156 1.00 65.50 95 ILE A O 1
ATOM 697 N N . LEU A 1 96 ? 2.503 4.215 21.481 1.00 64.38 96 LEU A N 1
ATOM 698 C CA . LEU A 1 96 ? 2.669 4.633 22.882 1.00 64.38 96 LEU A CA 1
ATOM 699 C C . LEU A 1 96 ? 2.020 3.657 23.864 1.00 64.38 96 LEU A C 1
ATOM 701 O O . LEU A 1 96 ? 2.575 3.441 24.940 1.00 64.38 96 LEU A O 1
ATOM 705 N N . GLN A 1 97 ? 0.908 3.016 23.492 1.00 69.94 97 GLN A N 1
ATOM 706 C CA . GLN A 1 97 ? 0.202 2.064 24.353 1.00 69.94 97 GLN A CA 1
ATOM 707 C C . GLN A 1 97 ? 1.101 0.907 24.833 1.00 69.94 97 GLN A C 1
ATOM 709 O O . GLN A 1 97 ? 1.116 0.654 26.037 1.00 69.94 97 GLN A O 1
ATOM 714 N N . PRO A 1 98 ? 1.934 0.259 23.987 1.00 73.31 98 PRO A N 1
ATOM 715 C CA . PRO A 1 98 ? 2.805 -0.819 24.459 1.00 73.31 98 PRO A CA 1
ATOM 716 C C . PRO A 1 98 ? 3.860 -0.350 25.473 1.00 73.31 98 PRO A C 1
ATOM 718 O O . PRO A 1 98 ? 4.138 -1.050 26.444 1.00 73.31 98 PRO A O 1
ATOM 721 N N . TYR A 1 99 ? 4.439 0.843 25.296 1.00 74.62 99 TYR A N 1
ATOM 722 C CA . TYR A 1 99 ? 5.468 1.361 26.208 1.00 74.62 99 TYR A CA 1
ATOM 723 C C . TYR A 1 99 ? 4.879 1.917 27.500 1.00 74.62 99 TYR A C 1
ATOM 725 O O . TYR A 1 99 ? 5.494 1.735 28.548 1.00 74.62 99 TYR A O 1
ATOM 733 N N . PHE A 1 100 ? 3.704 2.551 27.448 1.00 75.25 100 PHE A N 1
ATOM 734 C CA . PHE A 1 100 ? 2.989 2.996 28.643 1.00 75.25 100 PHE A CA 1
ATOM 735 C C . PHE A 1 100 ? 2.519 1.810 29.483 1.00 75.25 100 PHE A C 1
ATOM 737 O O . PHE A 1 100 ? 2.766 1.818 30.682 1.00 75.25 100 PHE A O 1
ATOM 744 N N . VAL A 1 101 ? 1.967 0.753 28.873 1.00 78.56 101 VAL A N 1
ATOM 745 C CA . VAL A 1 101 ? 1.612 -0.488 29.588 1.00 78.56 101 VAL A CA 1
ATOM 746 C C . VAL A 1 101 ? 2.848 -1.134 30.206 1.00 78.56 101 VAL A C 1
ATOM 748 O O . VAL A 1 101 ? 2.804 -1.566 31.349 1.00 78.56 101 VAL A O 1
ATOM 751 N N . MET A 1 102 ? 3.986 -1.158 29.508 1.00 77.38 102 MET A N 1
ATOM 752 C CA . MET A 1 102 ? 5.227 -1.693 30.078 1.00 77.38 102 MET A CA 1
ATOM 753 C C . MET A 1 102 ? 5.843 -0.776 31.136 1.00 77.38 102 MET A C 1
ATOM 755 O O . MET A 1 102 ? 6.536 -1.260 32.025 1.00 77.38 102 MET A O 1
ATOM 759 N N . ALA A 1 103 ? 5.653 0.538 31.053 1.00 79.62 103 ALA A N 1
ATOM 760 C CA . ALA A 1 103 ? 6.114 1.486 32.061 1.00 79.62 103 ALA A CA 1
ATOM 761 C C . ALA A 1 103 ? 5.257 1.402 33.329 1.00 79.62 103 ALA A C 1
ATOM 763 O O . ALA A 1 103 ? 5.818 1.303 34.418 1.00 79.62 103 ALA A O 1
ATOM 764 N N . ASP A 1 104 ? 3.936 1.354 33.176 1.00 84.38 104 ASP A N 1
ATOM 765 C CA . ASP A 1 104 ? 2.964 1.133 34.246 1.00 84.38 104 ASP A CA 1
ATOM 766 C C . ASP A 1 104 ? 3.139 -0.256 34.881 1.00 84.38 104 ASP A C 1
ATOM 768 O O . ASP A 1 104 ? 3.273 -0.375 36.096 1.00 84.38 104 ASP A O 1
ATOM 772 N N . TRP A 1 105 ? 3.313 -1.306 34.074 1.00 83.25 105 TRP A N 1
ATOM 773 C CA . TRP A 1 105 ? 3.638 -2.649 34.561 1.00 83.25 105 TRP A CA 1
ATOM 774 C C . TRP A 1 105 ? 4.994 -2.697 35.272 1.00 83.25 105 TRP A C 1
ATOM 776 O O . TRP A 1 105 ? 5.143 -3.331 36.319 1.00 83.25 105 TRP A O 1
ATOM 786 N N . ARG A 1 106 ? 6.009 -1.998 34.740 1.00 83.38 106 ARG A N 1
ATOM 787 C CA . ARG A 1 106 ? 7.311 -1.862 35.415 1.00 83.38 106 ARG A CA 1
ATOM 788 C C . ARG A 1 106 ? 7.214 -1.055 36.701 1.00 83.38 106 ARG A C 1
ATOM 790 O O . ARG A 1 106 ? 8.064 -1.255 37.566 1.00 83.38 106 ARG A O 1
ATOM 797 N N . ALA A 1 107 ? 6.254 -0.145 36.824 1.00 80.94 107 ALA A N 1
ATOM 798 C CA . ALA A 1 107 ? 5.981 0.561 38.063 1.00 80.94 107 ALA A CA 1
ATOM 799 C C . ALA A 1 107 ? 5.286 -0.389 39.048 1.00 80.94 107 ALA A C 1
ATOM 801 O O . ALA A 1 107 ? 5.827 -0.627 40.122 1.00 80.94 107 ALA A O 1
ATOM 802 N N . SER A 1 108 ? 4.179 -1.030 38.662 1.00 78.38 108 SER A N 1
ATOM 803 C CA . SER A 1 108 ? 3.405 -1.945 39.519 1.00 78.38 108 SER A CA 1
ATOM 804 C C . SER A 1 108 ? 4.212 -3.146 40.027 1.00 78.38 108 SER A C 1
ATOM 806 O O . SER A 1 108 ? 4.085 -3.526 41.191 1.00 78.38 108 SER A O 1
ATOM 808 N N . ARG A 1 109 ? 5.121 -3.697 39.212 1.00 82.12 109 ARG A N 1
ATOM 809 C CA . ARG A 1 109 ? 6.061 -4.749 39.640 1.00 82.12 109 ARG A CA 1
ATOM 810 C C . ARG A 1 109 ? 7.085 -4.259 40.657 1.00 82.12 109 ARG A C 1
ATOM 812 O O . ARG A 1 109 ? 7.479 -5.051 41.502 1.00 82.12 109 ARG A O 1
ATOM 819 N N . ARG A 1 110 ? 7.518 -2.998 40.577 1.00 73.12 110 ARG A N 1
ATOM 820 C CA . ARG A 1 110 ? 8.497 -2.409 41.505 1.00 73.12 110 ARG A CA 1
ATOM 821 C C . ARG A 1 110 ? 7.891 -2.262 42.900 1.00 73.12 110 ARG A C 1
ATOM 823 O O . ARG A 1 110 ? 8.443 -2.813 43.849 1.00 73.12 110 ARG A O 1
ATOM 830 N N . TRP A 1 111 ? 6.667 -1.727 42.949 1.00 66.94 111 TRP A N 1
ATOM 831 C CA . TRP A 1 111 ? 5.868 -1.587 44.172 1.00 66.94 111 TRP A CA 1
ATOM 832 C C . TRP A 1 111 ? 5.595 -2.923 44.873 1.00 66.94 111 TRP A C 1
ATOM 834 O O . TRP A 1 111 ? 5.499 -2.973 46.096 1.00 66.94 111 TRP A O 1
ATOM 844 N N . GLY A 1 112 ? 5.502 -4.026 44.121 1.00 67.94 112 GLY A N 1
ATOM 845 C CA . GLY A 1 112 ? 5.338 -5.371 44.684 1.00 67.94 112 GLY A CA 1
ATOM 846 C C . GLY A 1 112 ? 6.592 -5.940 45.362 1.00 67.94 112 GLY A C 1
ATOM 847 O O . GLY A 1 112 ? 6.469 -6.792 46.240 1.00 67.94 112 GLY A O 1
ATOM 848 N N . ILE A 1 113 ? 7.786 -5.481 44.976 1.00 66.00 113 ILE A N 1
ATOM 849 C CA . ILE A 1 113 ? 9.053 -5.863 45.622 1.00 66.00 113 ILE A CA 1
ATOM 850 C C . ILE A 1 113 ? 9.238 -5.013 46.885 1.00 66.00 113 ILE A C 1
ATOM 852 O O . ILE A 1 113 ? 9.487 -5.547 47.960 1.00 66.00 113 ILE A O 1
ATOM 856 N N . GLU A 1 114 ? 8.966 -3.713 46.784 1.00 69.38 114 GLU A N 1
ATOM 857 C CA . GLU A 1 114 ? 9.072 -2.753 47.891 1.00 69.38 114 GLU A CA 1
ATOM 858 C C . GLU A 1 114 ? 8.072 -3.055 49.029 1.00 69.38 114 GLU A C 1
ATOM 860 O O . GLU A 1 114 ? 8.401 -2.918 50.206 1.00 69.38 114 GLU A O 1
ATOM 865 N N . ALA A 1 115 ? 6.874 -3.561 48.702 1.00 63.72 115 ALA A N 1
ATOM 866 C CA . ALA A 1 115 ? 5.880 -3.997 49.689 1.00 63.72 115 ALA A CA 1
ATOM 867 C C . ALA A 1 115 ? 6.272 -5.282 50.448 1.00 63.72 115 ALA A C 1
ATOM 869 O O . ALA A 1 115 ? 5.763 -5.525 51.544 1.00 63.72 115 ALA A O 1
ATOM 870 N N . ARG A 1 116 ? 7.164 -6.109 49.885 1.00 64.81 116 ARG A N 1
ATOM 871 C CA . ARG A 1 116 ? 7.648 -7.351 50.513 1.00 64.81 116 ARG A CA 1
ATOM 872 C C . ARG A 1 116 ? 8.774 -7.091 51.517 1.00 64.81 116 ARG A C 1
ATOM 874 O O . ARG A 1 116 ? 8.930 -7.865 52.458 1.00 64.81 116 ARG A O 1
ATOM 881 N N . ASP A 1 117 ? 9.485 -5.980 51.351 1.00 66.06 117 ASP A N 1
ATOM 882 C CA . ASP A 1 117 ? 10.669 -5.623 52.137 1.00 66.06 117 ASP A CA 1
ATOM 883 C C . ASP A 1 117 ? 10.358 -4.716 53.347 1.00 66.06 117 ASP A C 1
ATOM 885 O O . ASP A 1 117 ? 11.263 -4.227 54.022 1.00 66.06 117 ASP A O 1
ATOM 889 N N . GLY A 1 118 ? 9.075 -4.500 53.670 1.00 60.78 118 GLY A N 1
ATOM 890 C CA . GLY A 1 118 ? 8.639 -3.866 54.925 1.00 60.78 118 GLY A CA 1
ATOM 891 C C . GLY A 1 118 ? 8.994 -2.380 55.085 1.00 60.78 118 GLY A C 1
ATOM 892 O O . GLY A 1 118 ? 8.710 -1.799 56.131 1.00 60.78 118 GLY A O 1
ATOM 893 N N . GLN A 1 119 ? 9.576 -1.744 54.066 1.00 62.31 119 GLN A N 1
ATOM 894 C CA . GLN A 1 119 ? 9.888 -0.314 54.050 1.00 62.31 119 GLN A CA 1
ATOM 895 C C . GLN A 1 119 ? 8.846 0.438 53.221 1.00 62.31 119 GLN A C 1
ATOM 897 O O . GLN A 1 119 ? 9.035 0.722 52.042 1.00 62.31 119 GLN A O 1
ATOM 902 N N . ALA A 1 120 ? 7.715 0.770 53.845 1.00 57.88 120 ALA A N 1
ATOM 903 C CA . ALA A 1 120 ? 6.749 1.681 53.245 1.00 57.88 120 ALA A CA 1
ATOM 904 C C . ALA A 1 120 ? 7.318 3.112 53.225 1.00 57.88 120 ALA A C 1
ATOM 906 O O . ALA A 1 120 ? 7.625 3.685 54.271 1.00 57.88 120 ALA A O 1
ATOM 907 N N . LEU A 1 121 ? 7.435 3.693 52.028 1.00 59.50 121 LEU A N 1
ATOM 908 C CA . LEU A 1 121 ? 7.731 5.111 51.825 1.00 59.50 121 LEU A CA 1
ATOM 909 C C . LEU A 1 121 ? 6.636 5.969 52.492 1.00 59.50 121 LEU A C 1
ATOM 911 O O . LEU A 1 121 ? 5.453 5.784 52.183 1.00 59.50 121 LEU A O 1
ATOM 915 N N . PRO A 1 122 ? 6.981 6.920 53.377 1.00 57.66 122 PRO A N 1
ATOM 916 C CA . PRO A 1 122 ? 6.013 7.875 53.885 1.00 57.66 122 PRO A CA 1
ATOM 917 C C . PRO A 1 122 ? 5.645 8.837 52.750 1.00 57.66 122 PRO A C 1
ATOM 919 O O . PRO A 1 122 ? 6.493 9.552 52.230 1.00 57.66 122 PRO A O 1
ATOM 922 N N . ALA A 1 123 ? 4.363 8.849 52.390 1.00 61.31 123 ALA A N 1
ATOM 923 C CA . ALA A 1 123 ? 3.709 9.914 51.635 1.00 61.31 123 ALA A CA 1
ATOM 924 C C . ALA A 1 123 ? 4.317 10.279 50.262 1.00 61.31 123 ALA A C 1
ATOM 926 O O . ALA A 1 123 ? 5.028 11.269 50.118 1.00 61.31 123 ALA A O 1
ATOM 927 N N . LEU A 1 124 ? 3.873 9.601 49.200 1.00 58.88 124 LEU A N 1
ATOM 928 C CA . LEU A 1 124 ? 3.617 10.309 47.943 1.00 58.88 124 LEU A CA 1
ATOM 929 C C . LEU A 1 124 ? 2.357 9.746 47.280 1.00 58.88 124 LEU A C 1
ATOM 931 O O . LEU A 1 124 ? 2.231 8.541 47.073 1.00 58.88 124 LEU A O 1
ATOM 935 N N . GLY A 1 125 ? 1.397 10.640 47.040 1.00 58.53 125 GLY A N 1
ATOM 936 C CA . GLY A 1 125 ? 0.042 10.345 46.592 1.00 58.53 125 GLY A CA 1
ATOM 937 C C . GLY A 1 125 ? -0.004 9.451 45.359 1.00 58.53 125 GLY A C 1
ATOM 938 O O . GLY A 1 125 ? 0.505 9.795 44.296 1.00 58.53 125 GLY A O 1
ATOM 939 N N . ARG A 1 126 ? -0.676 8.314 45.527 1.00 61.44 126 ARG A N 1
ATOM 940 C CA . ARG A 1 126 ? -1.176 7.446 44.465 1.00 61.44 126 ARG A CA 1
ATOM 941 C C . ARG A 1 126 ? -1.997 8.308 43.488 1.00 61.44 126 ARG A C 1
ATOM 943 O O . ARG A 1 126 ? -3.028 8.825 43.923 1.00 61.44 126 ARG A O 1
ATOM 950 N N . PRO A 1 127 ? -1.590 8.514 42.221 1.00 50.31 127 PRO A N 1
ATOM 951 C CA . PRO A 1 127 ? -2.495 9.112 41.251 1.00 50.31 127 PRO A CA 1
ATOM 952 C C . PRO A 1 127 ? -3.717 8.197 41.126 1.00 50.31 127 PRO A C 1
ATOM 954 O O . PRO A 1 127 ? -3.592 6.974 41.030 1.00 50.31 127 PRO A O 1
ATOM 957 N N . ALA A 1 128 ? -4.883 8.819 41.282 1.00 51.53 128 ALA A N 1
ATOM 958 C CA . ALA A 1 128 ? -6.193 8.194 41.311 1.00 51.53 128 ALA A CA 1
ATOM 959 C C . ALA A 1 128 ? -6.461 7.369 40.044 1.00 51.53 128 ALA A C 1
ATOM 961 O O . ALA A 1 128 ? -5.850 7.593 39.000 1.00 51.53 128 ALA A O 1
ATOM 962 N N . GLY A 1 129 ? -7.364 6.398 40.189 1.00 42.41 129 GLY A N 1
ATOM 963 C CA . GLY A 1 129 ? -7.795 5.489 39.137 1.00 42.41 129 GLY A CA 1
ATOM 964 C C . GLY A 1 129 ? -8.173 6.201 37.841 1.00 42.41 129 GLY A C 1
ATOM 965 O O . GLY A 1 129 ? -8.755 7.281 37.847 1.00 42.41 129 GLY A O 1
ATOM 966 N N . HIS A 1 130 ? -7.793 5.563 36.739 1.00 42.53 130 HIS A N 1
ATOM 967 C CA . HIS A 1 130 ? -8.392 5.790 35.439 1.00 42.53 130 HIS A CA 1
ATOM 968 C C . HIS A 1 130 ? -9.686 4.981 35.379 1.00 42.53 130 HIS A C 1
ATOM 970 O O . HIS A 1 130 ? -9.645 3.750 35.286 1.00 42.53 130 HIS A O 1
ATOM 976 N N . ASP A 1 131 ? -10.789 5.711 35.503 1.00 38.56 131 ASP A N 1
ATOM 977 C CA . ASP A 1 131 ? -12.133 5.334 35.066 1.00 38.56 131 ASP A CA 1
ATOM 978 C C . ASP A 1 131 ? -12.199 5.269 33.528 1.00 38.56 131 ASP A C 1
ATOM 980 O O . ASP A 1 131 ? -11.466 6.051 32.869 1.00 38.56 131 ASP A O 1
#

Radius of gyration: 28.53 Å; chains: 1; bounding box: 55×34×86 Å

Foldseek 3Di:
DDDDPPVVVVVVVVVVVVVVVVVVVVCVVCVVLLVVLVVCVVVCVLVVQLQVCQVVCVVVVFDSQLSSLVSCCVRVNNVRSVVSCVVCVVVRCVVPVVVVVVVVVVVVVVVVVCVVVPDDDPDDDDDDDDD

Sequence (131 aa):
MTIPARSLRIGAVSLLRESGQLFWTLAKILVPLSLVVRLLAQLGVVQWLGEALGPVMGVVGLPGVTGLVWATALFSGLYAAMVVFVAVAPQAGLILQPYFVMADWRASRRWGIEARDGQALPALGRPAGHD